Protein AF-A0A7N2L2M1-F1 (afdb_monomer)

Solvent-accessible surface area (backbone atoms only — not comparable to full-atom values): 4388 Å² total; per-residue (Å²): 133,86,82,76,78,58,73,68,59,57,52,52,52,52,53,50,51,51,51,51,55,48,49,53,50,53,51,52,55,49,25,72,69,39,87,96,32,74,59,97,65,60,68,68,61,50,52,50,53,44,55,53,48,50,56,50,50,53,51,50,54,51,50,52,51,52,48,43,61,70,71,58,76,113

Structure (mmCIF, N/CA/C/O backbone):
data_AF-A0A7N2L2M1-F1
#
_entry.id   AF-A0A7N2L2M1-F1
#
loop_
_atom_site.group_PDB
_atom_site.id
_atom_site.type_symbol
_atom_site.label_atom_id
_atom_site.label_alt_id
_atom_site.label_comp_id
_atom_site.label_asym_id
_atom_site.label_entity_id
_atom_site.label_seq_id
_atom_site.pdbx_PDB_ins_code
_atom_site.Cartn_x
_atom_site.Cartn_y
_atom_site.Cartn_z
_atom_site.occupancy
_atom_site.B_iso_or_equiv
_atom_site.auth_seq_id
_atom_site.auth_comp_id
_atom_site.auth_asym_id
_atom_site.auth_atom_id
_atom_site.pdbx_PDB_model_num
ATOM 1 N N . MET A 1 1 ? 32.123 14.488 -39.743 1.00 42.12 1 MET A N 1
ATOM 2 C CA . MET A 1 1 ? 31.531 15.473 -38.805 1.00 42.12 1 MET A CA 1
ATOM 3 C C . MET A 1 1 ? 30.426 14.791 -38.010 1.00 42.12 1 MET A C 1
ATOM 5 O O . MET A 1 1 ? 29.420 14.415 -38.598 1.00 42.12 1 MET A O 1
ATOM 9 N N . VAL A 1 2 ? 30.609 14.575 -36.705 1.00 59.47 2 VAL A N 1
ATOM 10 C CA . VAL A 1 2 ? 29.557 13.992 -35.854 1.00 59.47 2 VAL A CA 1
ATOM 11 C C . VAL A 1 2 ? 28.552 15.095 -35.524 1.00 59.47 2 VAL A C 1
ATOM 13 O O . VAL A 1 2 ? 28.878 16.062 -34.839 1.00 59.47 2 VAL A O 1
ATOM 16 N N . LYS A 1 3 ? 27.336 14.989 -36.065 1.00 61.19 3 LYS A N 1
ATOM 17 C CA . LYS A 1 3 ? 26.255 15.962 -35.859 1.00 61.19 3 LYS A CA 1
ATOM 18 C C . LYS A 1 3 ? 25.781 15.860 -34.404 1.00 61.19 3 LYS A C 1
ATOM 20 O O . LYS A 1 3 ? 25.079 14.914 -34.053 1.00 61.19 3 LYS A O 1
ATOM 25 N N . MET A 1 4 ? 26.196 16.794 -33.540 1.00 62.03 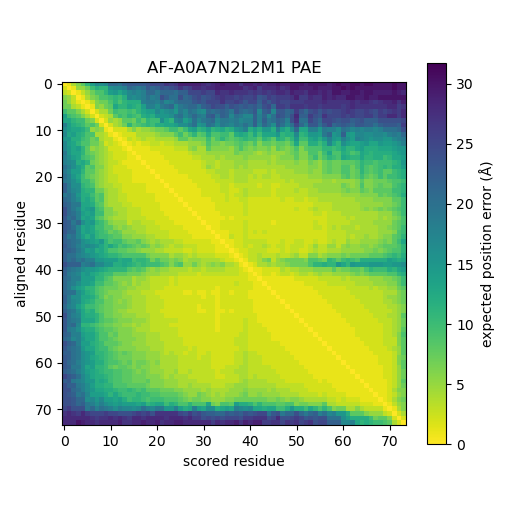4 MET A N 1
ATOM 26 C CA . MET A 1 4 ? 25.725 16.815 -32.151 1.00 62.03 4 MET A CA 1
ATOM 27 C C . MET A 1 4 ? 24.207 17.045 -32.108 1.00 62.03 4 MET A C 1
ATOM 29 O O . MET A 1 4 ? 23.689 17.887 -32.848 1.00 62.03 4 MET A O 1
ATOM 33 N N . PRO A 1 5 ? 23.477 16.318 -31.246 1.00 62.66 5 PRO A N 1
ATOM 34 C CA . PRO A 1 5 ? 22.035 16.458 -31.154 1.00 62.66 5 PRO A CA 1
ATOM 35 C C . PRO A 1 5 ? 21.654 17.863 -30.654 1.00 62.66 5 PRO A C 1
ATOM 37 O O . PRO A 1 5 ? 22.337 18.426 -29.792 1.00 62.66 5 PRO A O 1
ATOM 40 N N . PRO A 1 6 ? 20.549 18.440 -31.159 1.00 66.88 6 PRO A N 1
ATOM 41 C CA . PRO A 1 6 ? 20.124 19.780 -30.776 1.00 66.88 6 PRO A CA 1
ATOM 42 C C . PRO A 1 6 ? 19.852 19.864 -29.267 1.00 66.88 6 PRO A C 1
ATOM 44 O O . PRO A 1 6 ? 19.235 18.972 -28.680 1.00 66.88 6 PRO A O 1
ATOM 47 N N . ARG A 1 7 ? 20.276 20.969 -28.630 1.00 62.91 7 ARG A N 1
ATOM 48 C CA . ARG A 1 7 ? 20.201 21.213 -27.168 1.00 62.91 7 ARG A CA 1
ATOM 49 C C . ARG A 1 7 ? 18.813 20.951 -26.548 1.00 62.91 7 ARG A C 1
ATOM 51 O O . ARG A 1 7 ? 18.716 20.659 -25.356 1.00 62.91 7 ARG A O 1
ATOM 58 N N . SER A 1 8 ? 17.739 21.056 -27.332 1.00 62.16 8 SER A N 1
ATOM 59 C CA . SER A 1 8 ? 16.358 20.766 -26.917 1.00 62.16 8 SER A CA 1
ATOM 60 C C . SER A 1 8 ? 16.092 19.271 -26.685 1.00 62.16 8 SER A C 1
ATOM 62 O O . SER A 1 8 ? 15.353 18.920 -25.764 1.00 62.16 8 SER A O 1
ATOM 64 N N . VAL A 1 9 ? 16.725 18.382 -27.457 1.00 63.34 9 VAL A N 1
ATOM 65 C CA . VAL A 1 9 ? 16.616 16.921 -27.309 1.00 63.34 9 VAL A CA 1
ATOM 66 C C . VAL A 1 9 ? 17.313 16.468 -26.028 1.00 63.34 9 VAL A C 1
ATOM 68 O O . VAL A 1 9 ? 16.751 15.678 -25.270 1.00 63.34 9 VAL A O 1
ATOM 71 N N . SER A 1 10 ? 18.482 17.035 -25.723 1.00 71.94 10 SER A N 1
ATOM 72 C CA . SER A 1 10 ? 19.217 16.751 -24.484 1.00 71.94 10 SER A CA 1
ATOM 73 C C . SER A 1 10 ? 18.428 17.172 -23.237 1.00 71.94 10 SER A C 1
ATOM 75 O O . SER A 1 10 ? 18.339 16.406 -22.281 1.00 71.94 10 SER A O 1
ATOM 77 N N . ARG A 1 11 ? 17.759 18.338 -23.266 1.00 74.56 11 ARG A N 1
ATOM 78 C CA . ARG A 1 11 ? 16.882 18.791 -22.166 1.00 74.56 11 ARG A CA 1
ATOM 79 C C . ARG A 1 11 ? 15.662 17.892 -21.956 1.00 74.56 11 ARG A C 1
ATOM 81 O O . ARG A 1 11 ? 15.328 17.590 -20.812 1.00 74.56 11 ARG A O 1
ATOM 88 N N . LYS A 1 12 ? 15.003 17.442 -23.031 1.00 81.12 12 LYS A N 1
ATOM 89 C CA . LYS A 1 12 ? 13.866 16.506 -22.935 1.00 81.12 12 LYS A CA 1
ATOM 90 C C . LYS A 1 12 ? 14.294 15.171 -22.318 1.00 81.12 12 LYS A C 1
ATOM 92 O O . LYS A 1 12 ? 13.620 14.688 -21.413 1.00 81.12 12 LYS A O 1
ATOM 97 N N . LYS A 1 13 ? 15.440 14.622 -22.740 1.00 82.44 13 LYS A N 1
ATOM 98 C CA . LYS A 1 13 ? 16.011 13.387 -22.173 1.00 82.44 13 LYS A CA 1
ATOM 99 C C . LYS A 1 13 ? 16.323 13.520 -20.678 1.00 82.44 13 LYS A C 1
ATOM 101 O O . LYS A 1 13 ? 15.928 12.659 -19.901 1.00 82.44 13 LYS A O 1
ATOM 106 N N . LEU A 1 14 ? 16.941 14.629 -20.265 1.00 87.12 14 LEU A N 1
ATOM 107 C CA . LEU A 1 14 ? 17.183 14.947 -18.849 1.00 87.12 14 LEU A CA 1
ATOM 108 C C . LEU A 1 14 ? 15.882 15.040 -18.037 1.00 87.12 14 LEU A C 1
ATOM 110 O O . LEU A 1 14 ? 15.797 14.497 -16.936 1.00 87.12 14 LEU A O 1
ATOM 114 N N . LYS A 1 15 ? 14.843 15.6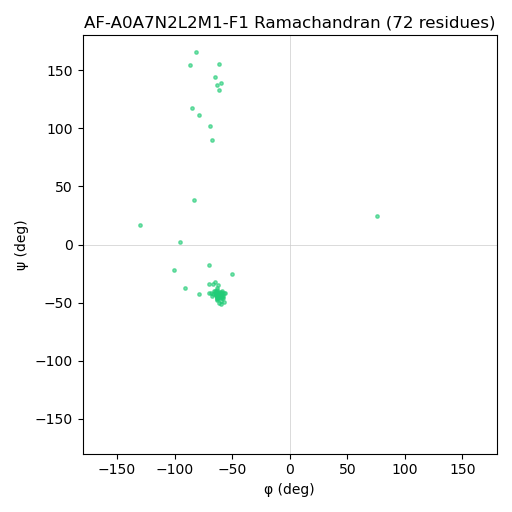84 -18.587 1.00 89.69 15 LYS A N 1
ATOM 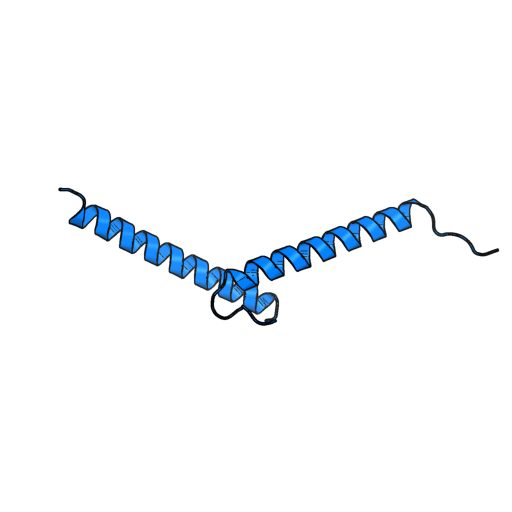115 C CA . LYS A 1 15 ? 13.530 15.783 -17.931 1.00 89.69 15 LYS A CA 1
ATOM 116 C C . LYS A 1 15 ? 12.888 14.406 -17.739 1.00 89.69 15 LYS A C 1
ATOM 118 O O . LYS A 1 15 ? 12.393 14.123 -16.652 1.00 89.69 15 LYS A O 1
ATOM 123 N N . LEU A 1 16 ? 12.933 13.548 -18.759 1.00 92.50 16 LEU A N 1
ATOM 124 C CA . LEU A 1 16 ? 12.425 12.174 -18.677 1.00 92.50 16 LEU A CA 1
ATOM 125 C C . LEU A 1 16 ? 13.189 11.348 -17.638 1.00 92.50 16 LEU A C 1
ATOM 127 O O . LEU A 1 16 ? 12.563 10.720 -16.790 1.00 92.50 16 LEU A O 1
ATOM 131 N N . ALA A 1 17 ? 14.523 11.412 -17.640 1.00 92.12 17 ALA A N 1
ATOM 132 C CA . ALA A 1 17 ? 15.349 10.726 -16.648 1.00 92.12 17 ALA A CA 1
ATOM 133 C C . ALA A 1 17 ? 14.989 11.151 -15.214 1.00 92.12 17 ALA A C 1
ATOM 135 O O . ALA A 1 17 ? 14.844 10.307 -14.331 1.00 92.12 17 ALA A O 1
ATOM 136 N N . ARG A 1 18 ? 14.752 12.451 -14.992 1.00 94.00 18 ARG A N 1
ATOM 137 C CA . ARG A 1 18 ? 14.311 12.971 -13.691 1.00 94.00 18 ARG A CA 1
ATOM 138 C C . ARG A 1 18 ? 12.940 12.428 -13.280 1.00 94.00 18 ARG A C 1
ATOM 140 O O . ARG A 1 18 ? 12.772 12.056 -12.121 1.00 94.00 18 ARG A O 1
ATOM 147 N N . ILE A 1 19 ? 11.980 12.364 -14.205 1.00 94.38 19 ILE A N 1
ATOM 148 C CA . ILE A 1 19 ? 10.639 11.814 -13.943 1.00 94.38 19 ILE A CA 1
ATOM 149 C C . ILE A 1 19 ? 10.731 10.330 -13.577 1.00 94.38 19 ILE A C 1
ATOM 151 O O . ILE A 1 19 ? 10.137 9.910 -12.589 1.00 94.38 19 ILE A O 1
ATOM 155 N N . LEU A 1 20 ? 11.517 9.548 -14.319 1.00 93.75 20 LEU A N 1
ATOM 156 C CA . LEU A 1 20 ? 11.707 8.122 -14.044 1.00 93.75 20 LEU A CA 1
ATOM 157 C C . LEU A 1 20 ? 12.387 7.890 -12.689 1.00 93.75 20 LEU A C 1
ATOM 159 O O . LEU A 1 20 ? 11.930 7.059 -11.905 1.00 93.75 20 LEU A O 1
ATOM 163 N N . ALA A 1 21 ? 13.422 8.671 -12.369 1.00 94.38 21 ALA A N 1
ATOM 164 C CA . ALA A 1 21 ? 14.093 8.605 -11.074 1.00 94.38 21 ALA A CA 1
ATOM 165 C C . ALA A 1 21 ? 13.158 8.988 -9.915 1.00 94.38 21 ALA A C 1
ATOM 167 O O . ALA A 1 21 ? 13.231 8.395 -8.839 1.00 94.38 21 ALA A O 1
ATOM 168 N N . GLN A 1 22 ? 12.277 9.972 -10.116 1.00 95.62 22 GLN A N 1
ATOM 169 C CA . GLN A 1 22 ? 11.262 10.331 -9.125 1.00 95.62 22 GLN A CA 1
ATOM 170 C C . GLN A 1 22 ? 10.224 9.218 -8.963 1.00 95.62 22 GLN A C 1
ATOM 172 O O . GLN A 1 22 ? 9.908 8.850 -7.837 1.00 95.62 22 GLN A O 1
ATOM 177 N N . ARG A 1 23 ? 9.737 8.640 -10.068 1.00 93.94 23 ARG A N 1
ATOM 178 C CA . ARG A 1 23 ? 8.791 7.518 -10.041 1.00 93.94 23 ARG A CA 1
ATOM 179 C C . ARG A 1 23 ? 9.366 6.333 -9.270 1.00 93.94 23 ARG A C 1
ATOM 181 O O . ARG A 1 23 ? 8.680 5.798 -8.409 1.00 93.94 23 ARG A O 1
ATOM 188 N N . LYS A 1 24 ? 10.628 5.969 -9.524 1.00 93.06 24 LYS A N 1
ATOM 189 C CA . LYS A 1 24 ? 11.315 4.886 -8.803 1.00 93.06 24 LYS A CA 1
ATOM 190 C C . LYS A 1 24 ? 11.369 5.151 -7.296 1.00 93.06 24 LYS A C 1
ATOM 192 O O . LYS A 1 24 ? 11.065 4.255 -6.518 1.00 93.06 24 LYS A O 1
ATOM 197 N N . ARG A 1 25 ? 11.703 6.382 -6.887 1.00 94.56 25 ARG A N 1
ATOM 198 C CA . ARG A 1 25 ? 11.719 6.778 -5.469 1.00 94.56 25 ARG A CA 1
ATOM 199 C C . ARG A 1 25 ? 10.331 6.695 -4.834 1.00 94.56 25 ARG A C 1
ATOM 201 O O . ARG A 1 25 ? 10.196 6.069 -3.795 1.00 94.56 25 ARG A O 1
ATOM 208 N N . ASN A 1 26 ? 9.308 7.244 -5.489 1.00 94.75 26 ASN A N 1
ATOM 209 C CA . ASN A 1 26 ? 7.936 7.215 -4.978 1.00 94.75 26 ASN A CA 1
ATOM 210 C C . ASN A 1 26 ? 7.409 5.779 -4.821 1.00 94.75 26 ASN A C 1
ATOM 212 O O . ASN A 1 26 ? 6.790 5.468 -3.810 1.00 94.75 26 ASN A O 1
ATOM 216 N N . LEU A 1 27 ? 7.673 4.903 -5.797 1.00 94.69 27 LEU A N 1
ATOM 217 C CA . LEU A 1 27 ? 7.290 3.490 -5.712 1.00 94.69 27 LEU A CA 1
ATOM 218 C C . LEU A 1 27 ? 8.041 2.769 -4.588 1.00 94.69 27 LEU A C 1
ATOM 220 O O . LEU A 1 27 ? 7.430 1.998 -3.859 1.00 94.69 27 LEU A O 1
ATOM 224 N N . GLY A 1 28 ? 9.334 3.057 -4.410 1.00 94.56 28 GLY A N 1
ATOM 225 C CA . GLY A 1 28 ? 10.113 2.530 -3.289 1.00 94.56 28 GLY A CA 1
ATOM 226 C C . GLY A 1 28 ? 9.539 2.944 -1.932 1.00 94.56 28 GLY A C 1
ATOM 227 O O . GLY A 1 28 ? 9.352 2.100 -1.064 1.00 94.56 28 GLY A O 1
ATOM 228 N N . SER A 1 29 ? 9.178 4.219 -1.769 1.00 94.69 29 SER A N 1
ATOM 229 C CA . SER A 1 29 ? 8.524 4.696 -0.546 1.00 94.69 29 SER A CA 1
ATOM 230 C C . SER A 1 29 ? 7.158 4.046 -0.323 1.00 94.69 29 SER A C 1
ATOM 232 O O . SER A 1 29 ? 6.829 3.697 0.806 1.00 94.69 29 SER A O 1
ATOM 234 N N . LEU A 1 30 ? 6.366 3.845 -1.380 1.00 95.12 30 LEU A N 1
ATOM 235 C CA . LEU A 1 30 ? 5.065 3.192 -1.251 1.00 95.12 30 LEU A CA 1
ATOM 236 C C . LEU A 1 30 ? 5.217 1.735 -0.789 1.00 95.12 30 LEU A C 1
ATOM 238 O O . LEU A 1 30 ? 4.527 1.318 0.134 1.00 95.12 30 LEU A O 1
ATOM 242 N N . ARG A 1 31 ? 6.178 0.994 -1.353 1.00 95.31 31 ARG A N 1
ATOM 243 C CA . ARG A 1 31 ? 6.509 -0.380 -0.938 1.00 95.31 31 ARG A CA 1
ATOM 244 C C . ARG A 1 31 ? 6.850 -0.491 0.546 1.00 95.31 31 ARG A C 1
ATOM 246 O O . ARG A 1 31 ? 6.366 -1.400 1.200 1.00 95.31 31 ARG A O 1
ATOM 253 N N . SER A 1 32 ? 7.610 0.460 1.095 1.00 94.56 32 SER A N 1
ATOM 254 C CA . SER A 1 32 ? 7.951 0.452 2.527 1.00 94.56 32 SER A CA 1
ATOM 255 C C . SER A 1 32 ? 6.780 0.764 3.464 1.00 94.56 32 SER A C 1
ATOM 257 O O . SER A 1 32 ? 6.882 0.517 4.659 1.00 94.56 32 SER A O 1
ATOM 259 N N . ILE A 1 33 ? 5.696 1.353 2.948 1.00 94.88 33 ILE A N 1
ATOM 260 C CA . ILE A 1 33 ? 4.510 1.704 3.744 1.00 94.88 33 ILE A CA 1
ATOM 261 C C . ILE A 1 33 ? 3.500 0.556 3.739 1.00 94.88 33 ILE A C 1
ATOM 263 O O . ILE A 1 33 ? 2.831 0.330 4.743 1.00 94.88 33 ILE A O 1
ATOM 267 N N . ILE A 1 34 ? 3.352 -0.134 2.605 1.00 95.81 34 ILE A N 1
ATOM 268 C CA . ILE A 1 34 ? 2.328 -1.163 2.428 1.00 95.81 34 ILE A CA 1
ATOM 269 C C . ILE A 1 34 ? 2.836 -2.507 2.965 1.00 95.81 34 ILE A C 1
ATOM 271 O O . ILE A 1 34 ? 3.781 -3.054 2.398 1.00 95.81 34 ILE A O 1
ATOM 275 N N . PRO A 1 35 ? 2.189 -3.089 3.993 1.00 93.25 35 PRO A N 1
ATOM 276 C CA . PRO A 1 35 ? 2.624 -4.364 4.555 1.00 93.25 35 PRO A CA 1
ATOM 277 C C . PRO A 1 35 ? 2.580 -5.502 3.527 1.00 93.25 35 PRO A C 1
ATOM 279 O O . PRO A 1 35 ? 1.567 -5.695 2.844 1.00 93.25 35 PRO A O 1
ATOM 282 N N . GLY A 1 36 ? 3.654 -6.290 3.447 1.00 90.88 36 GLY A N 1
ATOM 283 C CA . GLY A 1 36 ? 3.763 -7.410 2.505 1.00 90.88 36 GLY A CA 1
ATOM 284 C C . GLY A 1 36 ? 4.036 -6.975 1.060 1.00 90.88 36 GLY A C 1
ATOM 285 O O . GLY A 1 36 ? 3.654 -7.686 0.120 1.00 90.88 36 GLY A O 1
ATOM 286 N N . CYS A 1 37 ? 4.619 -5.788 0.885 1.00 94.06 37 CYS A N 1
ATOM 287 C CA . CYS A 1 37 ? 5.094 -5.218 -0.380 1.00 94.06 37 CYS A CA 1
ATOM 288 C C . CYS A 1 37 ? 6.539 -4.701 -0.284 1.00 94.06 37 CYS A C 1
ATOM 290 O O . CYS A 1 37 ? 6.959 -3.920 -1.136 1.00 94.06 37 CYS A O 1
ATOM 292 N N . GLU A 1 38 ? 7.290 -5.110 0.737 1.00 90.12 38 GLU A N 1
ATOM 293 C CA . GLU A 1 38 ? 8.670 -4.687 0.980 1.00 90.12 38 GLU A CA 1
ATO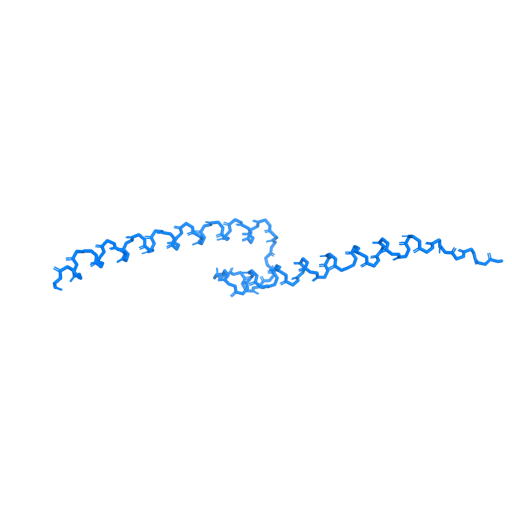M 294 C C . GLU A 1 38 ? 9.610 -5.169 -0.139 1.00 90.12 38 GLU A C 1
ATOM 296 O O . GLU A 1 38 ? 10.564 -4.481 -0.508 1.00 90.12 38 GLU A O 1
ATOM 301 N N . GLU A 1 39 ? 9.302 -6.329 -0.718 1.00 88.12 39 GLU A N 1
ATOM 302 C CA . GLU A 1 39 ? 9.981 -6.906 -1.877 1.00 88.12 39 GLU A CA 1
ATOM 303 C C . GLU A 1 39 ? 9.482 -6.298 -3.201 1.00 88.12 39 GLU A C 1
ATOM 305 O O . GLU A 1 39 ? 8.448 -5.625 -3.269 1.00 88.12 39 GLU A O 1
ATOM 310 N N . GLU A 1 40 ? 10.221 -6.516 -4.296 1.00 83.88 40 GLU A N 1
ATOM 311 C CA . GLU A 1 40 ? 9.811 -6.039 -5.621 1.00 83.88 40 GLU A CA 1
ATOM 312 C C . GLU A 1 40 ? 8.558 -6.771 -6.123 1.00 83.88 40 GLU A C 1
ATOM 314 O O . GLU A 1 40 ? 8.629 -7.766 -6.835 1.00 83.88 40 GLU A O 1
ATOM 319 N N . VAL A 1 41 ? 7.396 -6.216 -5.791 1.00 91.00 41 VAL A N 1
ATOM 320 C CA . VAL A 1 41 ? 6.119 -6.545 -6.428 1.00 91.00 41 VAL A CA 1
ATOM 321 C C . VAL A 1 41 ? 5.901 -5.690 -7.675 1.00 91.00 41 VAL A C 1
ATOM 323 O O . VAL A 1 41 ? 6.430 -4.567 -7.791 1.00 91.00 41 VAL A O 1
ATOM 326 N N . ASP A 1 42 ? 5.101 -6.213 -8.605 1.00 93.94 42 ASP A N 1
ATOM 327 C CA . ASP A 1 42 ? 4.656 -5.455 -9.766 1.00 93.94 42 ASP A CA 1
ATOM 328 C C . ASP A 1 42 ? 3.840 -4.222 -9.338 1.00 93.94 42 ASP A C 1
ATOM 330 O O . ASP A 1 42 ? 3.295 -4.136 -8.232 1.00 93.94 42 ASP A O 1
ATOM 334 N N . VAL A 1 43 ? 3.813 -3.218 -10.213 1.00 93.94 43 VAL A N 1
ATOM 335 C CA . VAL A 1 43 ? 3.205 -1.924 -9.894 1.00 93.94 43 VAL A CA 1
ATOM 336 C C . VAL A 1 43 ? 1.699 -2.064 -9.690 1.00 93.94 43 VAL A C 1
ATOM 338 O O . VAL A 1 43 ? 1.171 -1.462 -8.761 1.00 93.94 43 VAL A O 1
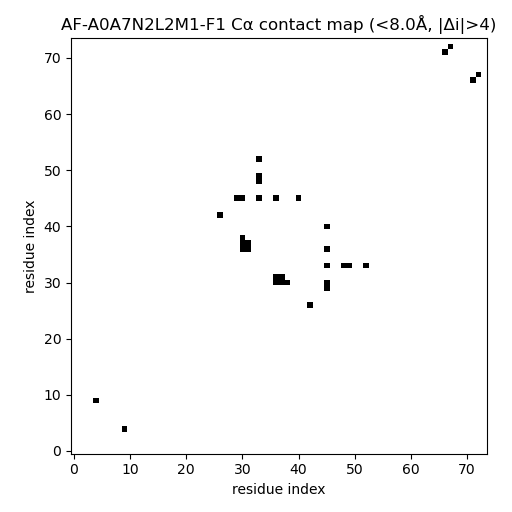ATOM 341 N N . ASP A 1 44 ? 1.013 -2.867 -10.497 1.00 95.56 44 ASP A N 1
ATOM 342 C CA . ASP A 1 44 ? -0.445 -2.970 -10.442 1.00 95.56 44 ASP A CA 1
ATOM 343 C C . ASP A 1 44 ? -0.893 -3.646 -9.139 1.00 95.56 44 ASP A C 1
ATOM 345 O O . ASP A 1 44 ? -1.782 -3.140 -8.450 1.00 95.56 44 ASP A O 1
ATOM 349 N N . THR A 1 45 ? -0.190 -4.698 -8.714 1.00 95.88 45 THR A N 1
ATOM 350 C CA . THR A 1 45 ? -0.379 -5.336 -7.406 1.00 95.88 45 THR A CA 1
ATOM 351 C C . THR A 1 45 ? -0.073 -4.380 -6.258 1.00 95.88 45 THR A C 1
ATOM 353 O O . THR A 1 45 ? -0.826 -4.341 -5.283 1.00 95.88 45 THR A O 1
ATOM 356 N N . LEU A 1 46 ? 0.992 -3.572 -6.353 1.00 96.44 46 LEU A N 1
ATOM 357 C CA . LEU A 1 46 ? 1.301 -2.565 -5.332 1.00 96.44 46 LEU A CA 1
ATOM 358 C C . LEU A 1 46 ? 0.157 -1.556 -5.178 1.00 96.44 46 LEU A C 1
ATOM 360 O O . LEU A 1 46 ? -0.232 -1.233 -4.054 1.00 96.44 46 LEU A O 1
ATOM 364 N N . PHE A 1 47 ? -0.405 -1.072 -6.287 1.00 96.19 47 PHE A N 1
ATOM 365 C CA . PHE A 1 47 ? -1.546 -0.156 -6.258 1.00 96.19 47 PHE A CA 1
ATOM 366 C C . PHE A 1 47 ? -2.804 -0.831 -5.704 1.00 96.19 47 PHE A C 1
ATOM 368 O O . PHE A 1 47 ? -3.482 -0.240 -4.863 1.00 96.19 47 PHE A O 1
ATOM 375 N N . LEU A 1 48 ? -3.093 -2.072 -6.102 1.00 96.88 48 LEU A N 1
ATOM 376 C CA . LEU A 1 48 ? -4.234 -2.821 -5.578 1.00 96.88 48 LEU A CA 1
ATOM 377 C C . LEU A 1 48 ? -4.130 -3.007 -4.057 1.00 96.88 48 LEU A C 1
ATOM 379 O O . LEU A 1 48 ? -5.044 -2.623 -3.324 1.00 96.88 48 LEU A O 1
ATOM 383 N N . LYS A 1 49 ? -2.983 -3.493 -3.568 1.00 96.94 49 LYS A N 1
ATOM 384 C CA . LYS A 1 49 ? -2.725 -3.651 -2.130 1.00 96.94 49 LYS A CA 1
ATOM 385 C C . LYS A 1 49 ? -2.754 -2.318 -1.384 1.00 96.94 49 LYS A C 1
ATOM 387 O O . LYS A 1 49 ? -3.247 -2.264 -0.260 1.00 96.94 49 LYS A O 1
ATOM 392 N N . THR A 1 50 ? -2.300 -1.231 -2.011 1.00 97.00 50 THR A N 1
ATOM 393 C CA . THR A 1 50 ? -2.424 0.126 -1.452 1.00 97.00 50 THR A CA 1
ATOM 394 C C . THR A 1 50 ? -3.889 0.497 -1.227 1.00 97.00 50 THR A C 1
ATOM 396 O O . THR A 1 50 ? -4.251 0.939 -0.138 1.00 97.00 50 THR A O 1
ATOM 399 N N . MET A 1 51 ? -4.753 0.283 -2.222 1.00 97.50 51 MET A N 1
ATOM 400 C CA . MET A 1 51 ? -6.184 0.585 -2.112 1.00 97.50 51 MET A CA 1
ATOM 401 C C . MET A 1 51 ? -6.867 -0.253 -1.028 1.00 97.50 51 MET A C 1
ATOM 403 O O . MET A 1 51 ? -7.679 0.261 -0.258 1.00 97.50 51 MET A O 1
ATOM 407 N N . GLU A 1 52 ? -6.531 -1.539 -0.940 1.00 97.00 52 GLU A N 1
ATOM 408 C CA . GLU A 1 52 ? -7.021 -2.410 0.130 1.00 97.00 52 GLU A CA 1
ATOM 409 C C . GLU A 1 52 ? -6.550 -1.943 1.509 1.00 97.00 52 GLU A C 1
ATOM 411 O O . GLU A 1 52 ? -7.336 -1.926 2.459 1.00 97.00 52 GLU A O 1
ATOM 416 N N . HIS A 1 53 ? -5.285 -1.539 1.626 1.00 97.12 53 HIS A N 1
ATOM 417 C CA . HIS A 1 53 ? -4.721 -1.048 2.875 1.00 97.12 53 HIS A CA 1
ATOM 418 C C . HIS A 1 53 ? -5.394 0.253 3.330 1.00 97.12 53 HIS A C 1
ATOM 420 O O . HIS A 1 53 ? -5.775 0.357 4.494 1.00 97.12 53 HIS A O 1
ATOM 426 N N . ILE A 1 54 ? -5.645 1.196 2.414 1.00 97.69 54 ILE A N 1
ATOM 427 C CA . ILE A 1 54 ? -6.396 2.429 2.703 1.00 97.69 54 ILE A CA 1
ATOM 428 C C . ILE A 1 54 ? -7.784 2.096 3.259 1.00 97.69 54 ILE A C 1
ATOM 430 O O . ILE A 1 54 ? -8.148 2.592 4.322 1.00 97.69 54 ILE A O 1
ATOM 434 N N . LYS A 1 55 ? -8.535 1.198 2.607 1.00 98.12 55 LYS A N 1
ATOM 435 C CA . LYS A 1 55 ? -9.867 0.785 3.088 1.00 98.12 55 LYS A CA 1
ATOM 436 C C . LYS A 1 55 ? -9.818 0.170 4.491 1.00 98.12 55 LYS A C 1
ATOM 438 O O . LYS A 1 55 ? -10.692 0.440 5.314 1.00 98.12 55 LYS A O 1
ATOM 443 N N . LYS A 1 56 ? -8.799 -0.649 4.779 1.00 97.44 56 LYS A N 1
ATOM 444 C CA . LYS A 1 56 ? -8.594 -1.236 6.114 1.00 97.44 56 LYS A CA 1
ATOM 445 C C . LYS A 1 56 ? -8.322 -0.155 7.160 1.00 97.44 56 LYS A C 1
ATOM 447 O O . LYS A 1 56 ? -8.953 -0.176 8.214 1.00 97.44 56 LYS A O 1
ATOM 452 N N . LEU A 1 57 ? -7.442 0.799 6.857 1.00 98.00 57 LEU A N 1
ATOM 453 C CA . LEU A 1 57 ? -7.141 1.923 7.745 1.00 98.00 57 LEU A CA 1
ATOM 454 C C . LEU A 1 57 ? -8.379 2.789 8.003 1.00 98.00 57 LEU A C 1
ATOM 456 O O . LEU A 1 57 ? -8.661 3.124 9.150 1.00 98.00 57 LEU A O 1
ATOM 460 N N . GLU A 1 58 ? -9.163 3.109 6.971 1.00 98.38 58 GLU A N 1
ATOM 461 C CA . GLU A 1 58 ? -10.41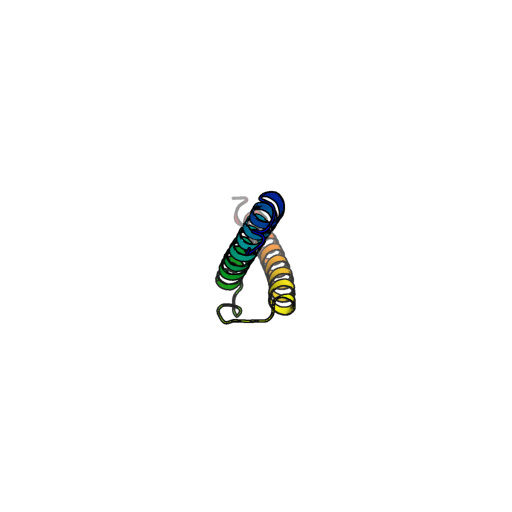3 3.861 7.125 1.00 98.38 58 GLU A CA 1
ATOM 462 C C . GLU A 1 58 ? -11.396 3.153 8.063 1.00 98.38 58 GLU A C 1
ATOM 464 O O . GLU A 1 58 ? -11.984 3.789 8.941 1.00 98.38 58 GLU A O 1
ATOM 469 N N . LEU A 1 59 ? -11.559 1.834 7.912 1.00 98.38 59 LEU A N 1
ATOM 470 C CA . LEU A 1 59 ? -12.405 1.037 8.797 1.00 98.38 59 LEU A CA 1
ATOM 471 C C . LEU A 1 59 ? -11.885 1.057 10.240 1.00 98.38 59 LEU A C 1
ATOM 473 O O . LEU A 1 59 ? -12.661 1.299 11.163 1.00 98.38 59 LEU A O 1
ATOM 477 N N . GLN A 1 60 ? -10.582 0.853 10.439 1.00 98.06 60 GLN A N 1
ATOM 478 C CA . GLN A 1 60 ? -9.960 0.899 11.765 1.00 98.06 60 GLN A CA 1
ATOM 479 C C . GLN A 1 60 ? -10.159 2.263 12.434 1.00 98.06 60 GLN A C 1
ATOM 481 O O . GLN A 1 60 ? -10.583 2.323 13.584 1.00 98.06 60 GLN A O 1
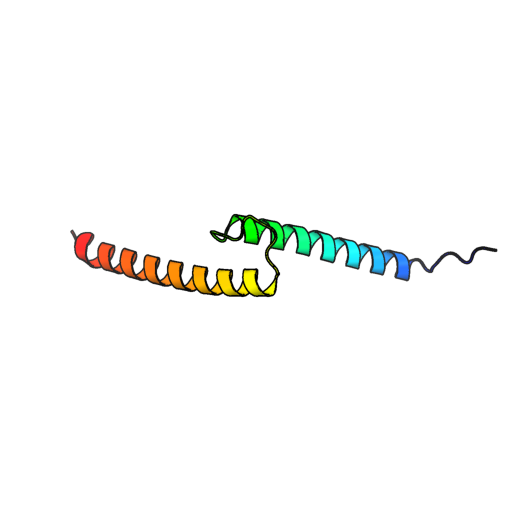ATOM 486 N N . VAL A 1 61 ? -9.941 3.363 11.707 1.00 98.12 61 VAL A N 1
ATOM 487 C CA . VAL A 1 61 ? -10.167 4.725 12.214 1.00 98.12 61 VAL A CA 1
ATOM 488 C C . VAL A 1 61 ? -11.634 4.947 12.587 1.00 98.12 61 VAL A C 1
ATOM 490 O O . VAL A 1 61 ? -11.913 5.554 13.621 1.00 98.12 61 VAL A O 1
ATOM 493 N N . ARG A 1 62 ? -12.586 4.447 11.787 1.00 98.00 62 ARG A N 1
ATOM 494 C CA . ARG A 1 62 ? -14.022 4.527 12.110 1.00 98.00 62 ARG A CA 1
ATOM 495 C C . ARG A 1 62 ? -14.356 3.774 13.395 1.00 98.00 62 ARG A C 1
ATOM 497 O O . ARG A 1 62 ? -15.050 4.326 14.245 1.00 98.00 62 ARG A O 1
ATOM 504 N N . ILE A 1 63 ? -13.838 2.557 13.555 1.00 97.44 63 ILE A N 1
ATOM 505 C CA . ILE A 1 63 ? -14.035 1.750 14.767 1.00 97.44 63 ILE A CA 1
ATOM 506 C C . ILE A 1 63 ? -13.445 2.469 15.981 1.00 97.44 63 ILE A C 1
ATOM 508 O O . ILE A 1 63 ? -14.150 2.674 16.965 1.00 97.44 63 ILE A O 1
ATOM 512 N N . LEU A 1 64 ? -12.190 2.919 15.899 1.00 97.12 64 LEU A N 1
ATOM 513 C CA . LEU A 1 64 ? -11.522 3.637 16.988 1.00 97.12 64 LEU A CA 1
ATOM 514 C C . LEU A 1 64 ? -12.278 4.907 17.385 1.00 97.12 64 LEU A C 1
ATOM 516 O O . LEU A 1 64 ? -12.457 5.168 18.571 1.00 97.12 64 LEU A O 1
ATOM 520 N N . ARG A 1 65 ? -12.783 5.670 16.409 1.00 96.56 65 ARG A N 1
ATOM 521 C CA . ARG A 1 65 ? -13.613 6.852 16.672 1.00 96.56 65 ARG A CA 1
ATOM 522 C C . ARG A 1 65 ? -14.932 6.485 17.354 1.00 96.56 65 ARG A C 1
ATOM 524 O O . AR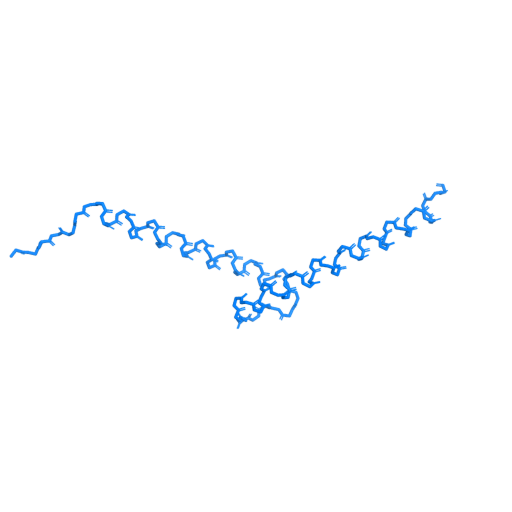G A 1 65 ? -15.349 7.185 18.268 1.00 96.56 65 ARG A O 1
ATOM 531 N N . SER A 1 66 ? -15.574 5.392 16.943 1.00 95.56 66 SER A N 1
ATOM 532 C CA . SER A 1 66 ? -16.793 4.903 17.596 1.00 95.56 66 SER A CA 1
ATOM 533 C C . SER A 1 66 ? -16.536 4.492 19.045 1.00 95.56 66 SER A C 1
ATOM 535 O O . SER A 1 66 ? -17.325 4.831 19.921 1.00 95.56 66 SER A O 1
ATOM 537 N N . LEU A 1 67 ? -15.430 3.790 19.303 1.00 95.62 67 LEU A N 1
ATOM 538 C CA . LEU A 1 67 ? -15.028 3.399 20.652 1.00 95.62 67 LEU A CA 1
ATOM 539 C C . LEU A 1 67 ? -14.729 4.628 21.510 1.00 95.62 67 LEU A C 1
ATOM 541 O O . LEU A 1 67 ? -15.216 4.715 22.630 1.00 95.62 67 LEU A O 1
ATOM 545 N N . LEU A 1 68 ? -13.998 5.607 20.975 1.00 95.75 68 LEU A N 1
ATOM 546 C CA . LEU A 1 68 ? -13.732 6.862 21.675 1.00 95.75 68 LEU A CA 1
ATOM 547 C C . LEU A 1 68 ? -15.026 7.611 22.012 1.00 95.75 68 LEU A C 1
ATOM 549 O O . LEU A 1 68 ? -15.157 8.115 23.116 1.00 95.75 68 LEU A O 1
ATOM 553 N N . ASN A 1 69 ? -16.001 7.652 21.105 1.00 92.88 69 ASN A N 1
ATOM 554 C CA . ASN A 1 69 ? -17.286 8.294 21.385 1.00 92.88 69 ASN A CA 1
ATOM 555 C C . ASN A 1 69 ? -18.091 7.550 22.461 1.00 92.88 69 ASN A C 1
ATOM 557 O O . ASN A 1 69 ? -18.810 8.182 23.225 1.00 92.88 69 ASN A O 1
ATOM 561 N N . PHE A 1 70 ? -17.991 6.219 22.510 1.00 91.94 70 PHE A N 1
ATOM 562 C CA . PHE A 1 70 ? -18.728 5.402 23.473 1.00 91.94 70 PHE A CA 1
ATOM 563 C C . PHE A 1 70 ? -18.087 5.413 24.868 1.00 91.94 70 PHE A C 1
ATOM 565 O O . PHE A 1 70 ? -18.791 5.528 25.864 1.00 91.94 70 PHE A O 1
ATOM 572 N N . TYR A 1 71 ? -16.758 5.307 24.942 1.00 89.12 71 TYR A N 1
ATOM 573 C CA . TYR A 1 71 ? -16.014 5.183 26.202 1.00 89.12 71 TYR A CA 1
ATOM 574 C C . TYR A 1 71 ? -15.370 6.492 26.680 1.00 89.12 71 TYR A C 1
ATOM 576 O O . TYR A 1 71 ? -15.059 6.621 27.856 1.00 89.12 71 TYR A O 1
ATOM 584 N N . GLY A 1 72 ? -15.143 7.453 25.784 1.00 66.81 72 GLY A N 1
ATOM 585 C CA . GLY A 1 72 ? -14.498 8.740 26.069 1.00 66.81 72 GLY A CA 1
ATOM 586 C C . GLY A 1 72 ? -15.467 9.890 26.353 1.00 66.81 72 GLY A C 1
ATOM 587 O O . GLY A 1 72 ? -15.012 11.008 26.564 1.00 66.81 72 GLY A O 1
ATOM 588 N N . ALA A 1 73 ? -16.781 9.642 26.366 1.00 60.28 73 ALA A N 1
ATOM 589 C CA . ALA A 1 73 ? -17.805 10.596 26.807 1.00 60.28 73 ALA A CA 1
ATOM 590 C C . ALA A 1 73 ? -17.987 10.589 28.344 1.00 60.28 73 ALA A C 1
ATOM 592 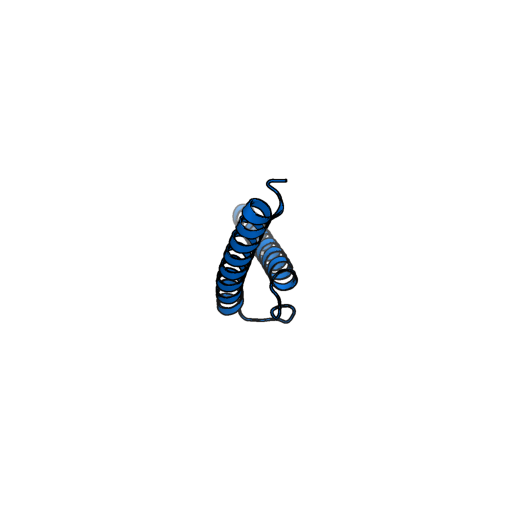O O . ALA A 1 73 ? -19.115 10.651 28.832 1.00 60.28 73 ALA A O 1
ATOM 593 N N . SER A 1 74 ? -16.882 10.450 29.088 1.00 54.09 74 SER A N 1
ATOM 594 C CA . SER A 1 74 ? -16.824 10.599 30.553 1.00 54.09 74 SER A CA 1
ATOM 595 C C . SER A 1 74 ? -16.235 11.951 30.924 1.00 54.09 74 SER A C 1
ATOM 597 O O . SER A 1 74 ? -15.215 12.321 30.300 1.00 54.09 74 SER A O 1
#

Sequence (74 aa):
MVKMPPRSVSRKKLKLARILAQRKRNLGSLRSIIPGCEEEVDVDTLFLKTMEHIKKLELQVRILRSLLNFYGAS

Organism: Quercus lobata (NCBI:txid97700)

Mean predicted aligned error: 8.45 Å

Foldseek 3Di:
DPDDDPPVVVVVVVVVVVVVVVVVVVLCVLQVVQPPSNDDDDPVVSVVSVVVVVVVVVVVVVVVVVCCVVPVPD

Radius of gyration: 22.22 Å; Cα contacts (8 Å, |Δi|>4): 17; chains: 1; bounding box: 50×29×69 Å

Nearest PDB structures (foldseek):
  7upo-assembly1_A  TM=4.536E-01  e=8.577E+00  synthetic construct

pLDDT: mean 88.15, std 13.39, range [42.12, 98.38]

Secondary structure (DSSP, 8-state):
---PPPHHHHHHHHHHHHHHHHHHHHHHHHHHHSTT-SS---HHHHHHHHHHHHHHHHHHHHHHHHHHHHHS--